Protein AF-A0A6A9SXT2-F1 (afdb_monomer_lite)

Foldseek 3Di:
DDPPPPVVVLVVLVVVLVVLQVQLQVCCVVVVHPSVRSNVRSVVVSVVSVVVSVVVVVVVVD

pLDDT: mean 71.32, std 10.11, range [44.66, 82.19]

Secondary structure (DSSP, 8-state):
-----HHHHHHHHHHHHHHHHHHHHHHHHHTT--HHHHHHHHHHHHHHHHHHHHHHHHHTT-

Structure (mmCIF, N/CA/C/O backbone):
data_AF-A0A6A9SXT2-F1
#
_entry.id   AF-A0A6A9SXT2-F1
#
loop_
_atom_site.group_PDB
_atom_site.id
_atom_site.type_symbol
_atom_site.label_atom_id
_atom_site.label_alt_id
_atom_site.label_comp_id
_atom_site.label_asym_id
_atom_site.label_entity_id
_atom_site.label_seq_id
_atom_site.pdbx_PDB_ins_code
_atom_site.Cartn_x
_atom_site.Cartn_y
_atom_site.Cartn_z
_atom_site.occupancy
_atom_site.B_iso_or_equiv
_atom_site.auth_seq_id
_atom_site.auth_comp_id
_atom_site.auth_asym_id
_atom_site.auth_atom_id
_atom_site.pdbx_PDB_model_num
ATOM 1 N N . MET A 1 1 ? 15.959 -18.639 -15.991 1.00 44.66 1 MET A N 1
ATOM 2 C CA . MET A 1 1 ? 16.522 -17.277 -16.049 1.00 44.66 1 MET A CA 1
ATOM 3 C C . MET A 1 1 ? 15.511 -16.459 -16.834 1.00 44.66 1 MET A C 1
ATOM 5 O O . MET A 1 1 ? 15.473 -16.550 -18.049 1.00 44.66 1 MET A O 1
ATOM 9 N N . THR A 1 2 ? 14.524 -15.916 -16.126 1.00 49.81 2 THR A N 1
ATOM 10 C CA . THR A 1 2 ? 13.274 -15.387 -16.693 1.00 49.81 2 THR A CA 1
ATOM 11 C C . THR A 1 2 ? 13.437 -13.914 -17.031 1.00 49.81 2 THR A C 1
ATOM 13 O O . THR A 1 2 ? 13.289 -13.065 -16.156 1.00 49.81 2 THR A O 1
ATOM 16 N N . ASP A 1 3 ? 13.728 -13.634 -18.298 1.00 47.78 3 ASP A N 1
ATOM 17 C CA . ASP A 1 3 ? 13.480 -12.331 -18.912 1.00 47.78 3 ASP A CA 1
ATOM 18 C C . ASP A 1 3 ? 11.961 -12.158 -19.039 1.00 47.78 3 ASP A C 1
ATOM 20 O O . ASP A 1 3 ? 11.326 -12.626 -19.985 1.00 47.78 3 ASP A O 1
ATOM 24 N N . LEU A 1 4 ? 11.349 -11.575 -18.010 1.00 56.81 4 LEU A N 1
ATOM 25 C CA . LEU A 1 4 ? 9.989 -11.063 -18.103 1.00 56.81 4 LEU A CA 1
ATOM 26 C C . LEU A 1 4 ? 10.079 -9.753 -18.899 1.00 56.81 4 LEU A C 1
ATOM 28 O O . LEU A 1 4 ? 10.853 -8.877 -18.508 1.00 56.81 4 LEU A O 1
ATOM 32 N N . PRO A 1 5 ? 9.360 -9.617 -20.030 1.00 56.38 5 PRO A N 1
ATOM 33 C CA . PRO A 1 5 ? 9.496 -8.461 -20.913 1.00 56.38 5 PRO A CA 1
ATOM 34 C C . PRO A 1 5 ? 9.311 -7.186 -20.091 1.00 56.38 5 PRO A C 1
ATOM 36 O O . PRO A 1 5 ? 8.372 -7.124 -19.304 1.00 56.38 5 PRO A O 1
ATOM 39 N N . ALA A 1 6 ? 10.190 -6.191 -20.244 1.00 56.50 6 ALA A N 1
ATOM 40 C CA . ALA A 1 6 ? 10.273 -5.009 -19.372 1.00 56.50 6 ALA A CA 1
ATOM 41 C C . ALA A 1 6 ? 8.923 -4.301 -19.099 1.00 56.50 6 ALA A C 1
ATOM 43 O O . ALA A 1 6 ? 8.748 -3.711 -18.034 1.00 56.50 6 ALA A O 1
ATOM 44 N N . GLY A 1 7 ? 7.943 -4.430 -20.005 1.00 57.88 7 GLY A N 1
ATOM 45 C CA . GLY A 1 7 ? 6.557 -4.001 -19.780 1.00 57.88 7 GLY A CA 1
ATOM 46 C C . GLY A 1 7 ? 5.868 -4.692 -18.593 1.00 57.88 7 GLY A C 1
ATOM 47 O O . GLY A 1 7 ? 5.233 -4.030 -17.788 1.00 57.88 7 GLY A O 1
ATOM 48 N N . THR A 1 8 ? 6.069 -5.997 -18.397 1.00 63.81 8 THR A N 1
ATOM 49 C CA . THR A 1 8 ? 5.432 -6.771 -17.314 1.00 63.81 8 THR A CA 1
ATOM 50 C C . THR A 1 8 ? 5.910 -6.387 -15.914 1.00 63.81 8 THR A C 1
ATOM 52 O O . THR A 1 8 ? 5.105 -6.373 -14.988 1.00 63.81 8 THR A O 1
ATOM 55 N N . THR A 1 9 ? 7.187 -6.039 -15.729 1.00 65.50 9 THR A N 1
ATOM 56 C CA . THR A 1 9 ? 7.712 -5.628 -14.413 1.00 65.50 9 THR A CA 1
ATOM 57 C C . THR A 1 9 ? 7.183 -4.252 -14.003 1.00 65.50 9 THR A C 1
ATOM 59 O O . THR A 1 9 ? 6.822 -4.049 -12.843 1.00 65.50 9 THR A O 1
ATOM 62 N N . ALA A 1 10 ? 7.093 -3.315 -14.953 1.00 65.75 10 ALA A N 1
ATOM 63 C CA . ALA A 1 10 ? 6.507 -1.996 -14.725 1.00 65.75 10 ALA A CA 1
ATOM 64 C C . ALA A 1 10 ? 4.995 -2.082 -14.444 1.00 65.75 10 ALA A C 1
ATOM 66 O O . ALA A 1 10 ? 4.514 -1.443 -13.507 1.00 65.75 10 ALA A O 1
ATOM 67 N N . ASP A 1 11 ? 4.270 -2.932 -15.178 1.00 68.31 11 ASP A N 1
ATOM 68 C CA . ASP A 1 11 ? 2.860 -3.252 -14.912 1.00 68.31 11 ASP A CA 1
ATOM 69 C C . ASP A 1 11 ? 2.652 -3.819 -13.498 1.00 68.31 11 ASP A C 1
ATOM 71 O O . ASP A 1 11 ? 1.746 -3.400 -12.774 1.00 68.31 11 ASP A O 1
ATOM 75 N N . TRP A 1 12 ? 3.534 -4.718 -13.052 1.00 68.75 12 TRP A N 1
ATOM 76 C CA . TRP A 1 12 ? 3.484 -5.279 -11.698 1.00 68.75 12 TRP A CA 1
ATOM 77 C C . TRP A 1 12 ? 3.735 -4.237 -10.600 1.00 68.75 12 TRP A C 1
ATOM 79 O O . TRP A 1 12 ? 3.082 -4.273 -9.554 1.00 68.75 12 TRP A O 1
ATOM 89 N N . LEU A 1 13 ? 4.652 -3.293 -10.826 1.00 66.06 13 LEU A N 1
ATOM 90 C CA . LEU A 1 13 ? 4.918 -2.193 -9.892 1.00 66.06 13 LEU A CA 1
ATOM 91 C C . LEU A 1 13 ? 3.740 -1.220 -9.805 1.00 66.06 13 LEU A C 1
ATOM 93 O O . LEU A 1 13 ? 3.368 -0.805 -8.706 1.00 66.06 13 LEU A O 1
ATOM 97 N N . LEU A 1 14 ? 3.117 -0.898 -10.941 1.00 68.12 14 LEU A N 1
ATOM 98 C CA . LEU A 1 14 ? 1.909 -0.074 -10.985 1.00 68.12 14 LEU A CA 1
ATOM 99 C C . LEU A 1 14 ? 0.736 -0.749 -10.268 1.00 68.12 14 LEU A C 1
ATOM 101 O O . LEU A 1 14 ? -0.002 -0.080 -9.544 1.00 68.12 14 LEU A O 1
ATOM 105 N N . ALA A 1 15 ? 0.600 -2.071 -10.392 1.00 76.56 15 ALA A N 1
ATOM 106 C CA . ALA A 1 15 ? -0.421 -2.843 -9.686 1.00 76.56 15 ALA A CA 1
ATOM 107 C C . ALA A 1 15 ? -0.222 -2.860 -8.155 1.00 76.56 15 ALA A C 1
ATOM 109 O O . ALA A 1 15 ? -1.188 -3.001 -7.407 1.00 76.56 15 ALA A O 1
ATOM 110 N N . LEU A 1 16 ? 1.007 -2.667 -7.667 1.00 72.25 16 LEU A N 1
ATOM 111 C CA . LEU A 1 16 ? 1.349 -2.664 -6.238 1.00 72.25 16 LEU A CA 1
ATOM 112 C 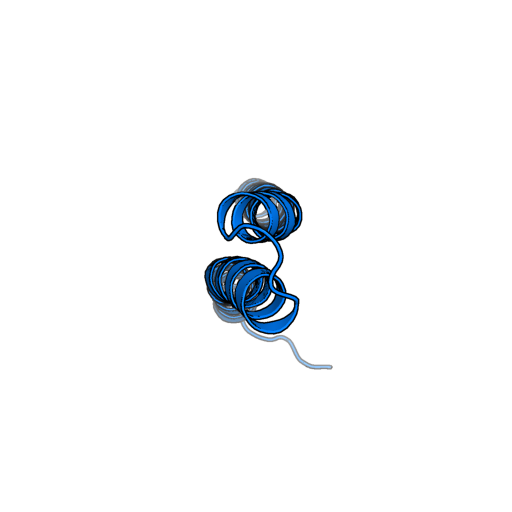C . LEU A 1 16 ? 0.959 -1.362 -5.511 1.00 72.25 16 LEU A C 1
ATOM 114 O O . LEU A 1 16 ? 0.702 -1.373 -4.303 1.00 72.25 16 LEU A O 1
ATOM 118 N N . ILE A 1 17 ? 0.858 -0.244 -6.234 1.00 75.50 17 ILE A N 1
ATOM 119 C CA . ILE A 1 17 ? 0.466 1.064 -5.683 1.00 75.50 17 ILE A CA 1
ATOM 120 C C . ILE A 1 17 ? -0.945 1.030 -5.058 1.00 75.50 17 ILE A C 1
ATOM 122 O O . ILE A 1 17 ? -1.070 1.348 -3.873 1.00 75.50 17 ILE A O 1
ATOM 126 N N . PRO A 1 18 ? -2.017 0.610 -5.762 1.00 75.50 18 PRO A N 1
ATOM 127 C CA . PRO A 1 18 ? -3.344 0.530 -5.155 1.00 75.50 18 PRO A CA 1
ATOM 128 C C . PRO A 1 18 ? -3.420 -0.543 -4.063 1.00 75.50 18 PRO A C 1
ATOM 130 O O . PRO A 1 18 ? -4.146 -0.363 -3.089 1.00 75.50 18 PRO A O 1
ATOM 133 N N . VAL A 1 19 ? -2.647 -1.629 -4.170 1.00 80.44 19 VAL A N 1
ATOM 134 C CA . VAL A 1 19 ? -2.631 -2.714 -3.172 1.00 80.44 19 VAL A CA 1
ATOM 135 C C . VAL A 1 19 ? -2.095 -2.230 -1.827 1.00 80.44 19 VAL A C 1
ATOM 137 O O . VAL A 1 19 ? -2.688 -2.523 -0.791 1.00 80.44 19 VAL A O 1
ATOM 140 N N . THR A 1 20 ? -1.012 -1.453 -1.818 1.00 75.44 20 THR A N 1
ATOM 141 C CA . THR A 1 20 ? -0.457 -0.896 -0.571 1.00 75.44 20 THR A CA 1
ATOM 142 C C . THR A 1 20 ? -1.386 0.138 0.066 1.00 75.44 20 THR A C 1
ATOM 144 O O . THR A 1 20 ? -1.538 0.161 1.290 1.00 75.44 20 THR A O 1
ATOM 147 N N . LEU A 1 21 ? -2.085 0.928 -0.751 1.00 73.88 21 LEU A N 1
ATOM 148 C CA . LEU A 1 21 ? -3.059 1.911 -0.280 1.00 73.88 21 LEU A CA 1
ATOM 149 C C . LEU A 1 21 ? -4.308 1.242 0.323 1.00 73.88 21 LEU A C 1
ATOM 151 O O . LEU A 1 21 ? -4.741 1.591 1.423 1.00 73.88 21 LEU A O 1
ATOM 155 N N . LEU A 1 22 ? -4.853 0.235 -0.367 1.00 80.88 22 LEU A N 1
ATOM 156 C CA . LEU A 1 22 ? -5.973 -0.575 0.116 1.00 80.88 22 LEU A CA 1
ATOM 157 C C . LEU A 1 22 ? -5.585 -1.394 1.351 1.00 80.88 22 LEU A C 1
ATOM 159 O O . LEU A 1 22 ? -6.389 -1.515 2.272 1.00 80.88 22 LEU A O 1
ATOM 163 N N . GLY A 1 23 ? -4.350 -1.894 1.412 1.00 80.94 23 GLY A N 1
ATOM 164 C CA . GLY A 1 23 ? -3.800 -2.564 2.588 1.00 80.94 23 GLY A CA 1
ATOM 165 C C . GLY A 1 23 ? -3.759 -1.642 3.807 1.00 80.94 23 GLY A C 1
ATOM 166 O O . GLY A 1 23 ? -4.235 -2.025 4.873 1.00 80.94 23 GLY A O 1
ATOM 167 N N . GLY A 1 24 ? -3.278 -0.404 3.652 1.00 72.88 24 GLY A N 1
ATOM 168 C CA . GLY A 1 24 ? -3.281 0.596 4.727 1.00 72.88 24 GLY A CA 1
ATOM 169 C C . GLY A 1 24 ? -4.689 0.939 5.225 1.00 72.88 24 GLY A C 1
ATOM 170 O O . GLY A 1 24 ? -4.924 1.006 6.435 1.00 72.88 24 GLY A O 1
ATOM 171 N N . LEU A 1 25 ? -5.653 1.074 4.310 1.00 77.69 25 LEU A N 1
ATOM 172 C CA . LEU A 1 25 ? -7.062 1.279 4.661 1.00 77.69 25 LEU A CA 1
ATOM 173 C C . LEU A 1 25 ? -7.668 0.067 5.378 1.00 77.69 25 LEU A C 1
ATOM 175 O O . LEU A 1 25 ? -8.343 0.243 6.391 1.00 77.69 25 LEU A O 1
ATOM 179 N N . ALA A 1 26 ? -7.397 -1.150 4.902 1.00 79.00 26 ALA A N 1
ATOM 180 C CA . ALA A 1 26 ? -7.873 -2.384 5.522 1.00 79.00 26 ALA A CA 1
ATOM 181 C C . ALA A 1 26 ? -7.291 -2.576 6.929 1.00 79.00 26 ALA A C 1
ATOM 183 O O . ALA A 1 26 ? -8.019 -2.943 7.847 1.00 79.00 26 ALA A O 1
ATOM 184 N N . VAL A 1 27 ? -6.005 -2.271 7.126 1.00 81.00 27 VAL A N 1
ATOM 185 C CA . VAL A 1 27 ? -5.347 -2.325 8.441 1.00 81.00 27 VAL A CA 1
ATOM 186 C C . VAL A 1 27 ? -5.923 -1.273 9.387 1.00 81.00 27 VAL A C 1
ATOM 188 O O . VAL A 1 27 ? -6.205 -1.597 10.542 1.00 81.00 27 VAL A O 1
ATOM 191 N N . GLY A 1 28 ? -6.145 -0.043 8.910 1.00 76.62 28 GLY A N 1
ATOM 192 C CA . GLY A 1 28 ? -6.809 1.007 9.686 1.00 76.62 28 GLY A CA 1
ATOM 193 C C . GLY A 1 28 ? -8.208 0.580 10.129 1.00 76.62 28 GLY A C 1
ATOM 194 O O . GLY A 1 28 ? -8.528 0.644 11.314 1.00 76.62 28 GLY A O 1
ATOM 195 N N . TRP A 1 29 ? -8.994 0.041 9.195 1.00 77.38 29 TRP A N 1
ATOM 196 C CA . TRP A 1 29 ? -10.343 -0.458 9.455 1.00 77.38 29 TRP A CA 1
ATOM 197 C C . TRP A 1 29 ? -10.358 -1.624 10.456 1.00 77.38 29 TRP A C 1
ATOM 199 O O . TRP A 1 29 ? -11.122 -1.592 11.419 1.00 77.38 29 TRP A O 1
ATOM 209 N N . LEU A 1 30 ? -9.476 -2.617 10.288 1.00 81.25 30 LEU A N 1
ATOM 210 C CA . LEU A 1 30 ? -9.415 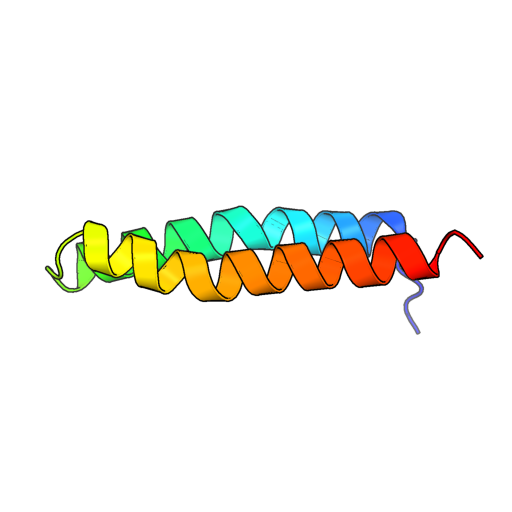-3.812 11.138 1.00 81.25 30 LEU A CA 1
ATOM 211 C C . LEU A 1 30 ? -8.872 -3.521 12.545 1.00 81.25 30 LEU A C 1
ATOM 213 O O . LEU A 1 30 ? -9.272 -4.165 13.511 1.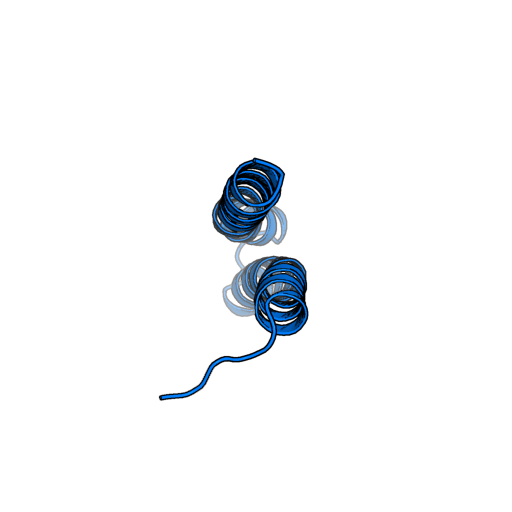00 81.25 30 LEU A O 1
ATOM 217 N N . SER A 1 31 ? -7.978 -2.540 12.671 1.00 74.88 31 SER A N 1
ATOM 218 C CA . SER A 1 31 ? -7.370 -2.168 13.956 1.00 74.88 31 SER A CA 1
ATOM 219 C C . SER A 1 31 ? -8.209 -1.154 14.740 1.00 74.88 31 SER A C 1
ATOM 221 O O . SER A 1 31 ? -7.785 -0.707 15.804 1.00 74.88 31 SER A O 1
ATOM 223 N N . SER A 1 32 ? -9.370 -0.741 14.212 1.00 70.56 32 SER A N 1
ATOM 224 C CA . SER A 1 32 ? -10.187 0.358 14.745 1.00 70.56 32 SER A CA 1
ATOM 225 C C . SER A 1 32 ? -9.422 1.690 14.873 1.00 70.56 32 SER A C 1
ATOM 227 O O . SER A 1 32 ? -9.888 2.623 15.533 1.00 70.56 32 SER A O 1
ATOM 229 N N . LEU A 1 33 ? -8.246 1.784 14.236 1.00 62.69 33 LEU A N 1
ATOM 230 C CA . LEU A 1 33 ? -7.485 3.015 14.087 1.00 62.69 33 LEU A CA 1
ATOM 231 C C . LEU A 1 33 ? -8.235 3.913 13.104 1.00 62.69 33 LEU A C 1
ATOM 233 O O . LEU A 1 33 ? -8.850 3.440 12.151 1.00 62.69 33 LEU A O 1
ATOM 237 N N . SER A 1 34 ? -8.159 5.228 13.309 1.00 73.69 34 SER A N 1
ATOM 238 C CA . SER A 1 34 ? -8.749 6.180 12.367 1.00 73.69 34 SER A CA 1
ATOM 239 C C . SER A 1 34 ? -8.319 5.849 10.933 1.00 73.69 34 SER A C 1
ATOM 241 O O . SER A 1 34 ? -7.128 5.686 10.659 1.00 73.69 34 SER A O 1
ATOM 243 N N . LEU A 1 35 ? -9.286 5.787 10.013 1.00 74.56 35 LEU A N 1
ATOM 244 C CA . LEU A 1 35 ? -9.051 5.557 8.582 1.00 74.56 35 LEU A CA 1
ATOM 245 C C . LEU A 1 35 ? -8.029 6.544 8.002 1.00 74.56 35 LEU A C 1
ATOM 247 O O . LEU A 1 35 ? -7.267 6.181 7.111 1.00 74.56 35 LEU A O 1
ATOM 251 N N . ALA A 1 36 ? -7.960 7.760 8.554 1.00 76.25 36 ALA A N 1
ATOM 252 C CA . ALA A 1 36 ? -6.948 8.747 8.194 1.00 76.25 36 ALA A CA 1
ATOM 253 C C . ALA A 1 36 ? -5.522 8.256 8.498 1.00 76.25 36 ALA A C 1
ATOM 255 O O . ALA A 1 36 ? -4.624 8.439 7.680 1.00 76.25 36 ALA A O 1
ATOM 256 N N . LEU A 1 37 ? -5.311 7.580 9.632 1.00 77.31 37 LEU A N 1
ATOM 257 C CA . LEU A 1 37 ? -4.010 7.004 9.980 1.00 77.31 37 LEU A CA 1
ATOM 258 C C . LEU A 1 37 ? -3.654 5.831 9.059 1.00 77.31 37 LEU A C 1
ATOM 260 O O . LEU A 1 37 ? -2.515 5.734 8.610 1.00 77.31 37 LEU A O 1
ATOM 264 N N . GLY A 1 38 ? -4.630 4.975 8.742 1.00 77.19 38 GLY A N 1
ATOM 265 C CA . GLY A 1 38 ? -4.449 3.873 7.792 1.00 77.19 38 GLY A CA 1
ATOM 266 C C . GLY A 1 38 ? -4.095 4.362 6.384 1.00 77.19 38 GLY A C 1
ATOM 267 O O . GLY A 1 38 ? -3.178 3.836 5.753 1.00 77.19 38 GLY A O 1
ATOM 268 N N . ALA A 1 39 ? -4.754 5.428 5.920 1.00 79.00 39 ALA A N 1
ATOM 269 C CA . ALA A 1 39 ? -4.447 6.072 4.647 1.00 79.00 39 ALA A CA 1
ATOM 270 C C . ALA A 1 39 ? -3.031 6.665 4.635 1.00 79.00 39 ALA A C 1
ATOM 272 O O . ALA A 1 39 ? -2.278 6.402 3.700 1.00 79.00 39 ALA A O 1
ATOM 273 N N . VAL A 1 40 ? -2.626 7.402 5.678 1.00 82.19 40 VAL A N 1
ATOM 274 C CA . VAL A 1 40 ? -1.260 7.952 5.789 1.00 82.19 40 VAL A CA 1
ATOM 275 C C . VAL A 1 40 ? -0.219 6.830 5.797 1.00 82.19 40 VAL A C 1
ATOM 277 O O . VAL A 1 40 ? 0.754 6.898 5.047 1.00 82.19 40 VAL A O 1
ATOM 280 N N . ALA A 1 41 ? -0.449 5.767 6.570 1.00 80.69 41 ALA A N 1
ATOM 281 C CA . ALA A 1 41 ? 0.450 4.619 6.632 1.00 80.69 41 ALA A CA 1
ATOM 282 C C . ALA A 1 41 ? 0.592 3.907 5.275 1.00 80.69 41 ALA A C 1
ATOM 284 O O . ALA A 1 41 ? 1.702 3.539 4.901 1.00 80.69 41 ALA A O 1
ATOM 285 N N . GLY A 1 42 ? -0.499 3.762 4.512 1.00 79.12 42 GLY A N 1
ATOM 286 C CA . GLY A 1 42 ? -0.474 3.204 3.153 1.00 79.12 42 GLY A CA 1
ATOM 287 C C . GLY A 1 42 ? 0.135 4.144 2.102 1.00 79.12 42 GLY A C 1
ATOM 288 O O . GLY A 1 42 ? 0.722 3.684 1.125 1.00 79.12 42 GLY A O 1
ATOM 289 N N . SER A 1 43 ? 0.058 5.461 2.317 1.00 79.00 43 SER A N 1
ATOM 290 C CA . SER A 1 43 ? 0.573 6.481 1.387 1.00 79.00 43 SER A CA 1
ATOM 291 C C . SER A 1 43 ? 2.101 6.491 1.300 1.00 79.00 43 SER A C 1
ATOM 293 O O . SER A 1 43 ? 2.660 6.767 0.237 1.00 79.00 43 SER A O 1
ATOM 295 N N . VAL A 1 44 ? 2.785 6.191 2.408 1.00 82.12 44 VAL A N 1
ATOM 296 C CA . VAL A 1 44 ? 4.256 6.179 2.493 1.00 82.12 44 VAL A CA 1
ATOM 297 C C . VAL A 1 44 ? 4.884 5.147 1.538 1.00 82.12 44 VAL A C 1
ATOM 299 O O . VAL A 1 44 ? 5.670 5.551 0.677 1.00 82.12 44 VAL A O 1
ATOM 302 N N . PRO A 1 45 ? 4.541 3.843 1.601 1.00 79.06 45 PRO A N 1
ATOM 303 C CA . PRO A 1 45 ? 5.062 2.858 0.656 1.00 79.06 45 PRO A CA 1
ATOM 304 C C . PRO A 1 45 ? 4.564 3.090 -0.780 1.00 79.06 45 PRO A C 1
ATOM 306 O O . PRO A 1 45 ? 5.339 2.899 -1.716 1.00 79.06 45 PRO A O 1
ATOM 309 N N . ALA A 1 46 ? 3.328 3.570 -0.976 1.00 77.00 46 ALA A N 1
ATOM 310 C CA . ALA A 1 46 ? 2.803 3.902 -2.305 1.00 77.00 46 ALA A CA 1
ATOM 311 C C . ALA A 1 46 ? 3.624 5.007 -3.001 1.00 77.00 46 ALA A C 1
ATOM 313 O O . ALA A 1 46 ? 3.970 4.883 -4.175 1.00 77.00 46 ALA A O 1
ATOM 314 N N . SER A 1 47 ? 4.006 6.054 -2.265 1.00 81.00 47 SER A N 1
ATOM 315 C CA . SER A 1 47 ? 4.849 7.141 -2.787 1.00 81.00 47 SER A CA 1
ATOM 316 C C . SER A 1 47 ? 6.256 6.649 -3.149 1.00 81.00 47 SER A C 1
ATOM 318 O O . SER A 1 47 ? 6.822 7.066 -4.160 1.00 81.00 47 SER A O 1
ATOM 320 N N . GLY A 1 48 ? 6.806 5.715 -2.363 1.00 81.12 48 GLY A N 1
ATOM 321 C CA . GLY A 1 48 ? 8.077 5.055 -2.669 1.00 81.12 48 GLY A CA 1
ATOM 322 C C . GLY A 1 48 ? 8.026 4.231 -3.960 1.00 81.12 48 GLY A C 1
ATOM 323 O O . GLY A 1 48 ? 8.944 4.316 -4.775 1.00 81.12 48 GLY A O 1
ATOM 324 N N . LEU A 1 49 ? 6.933 3.495 -4.190 1.00 79.75 49 L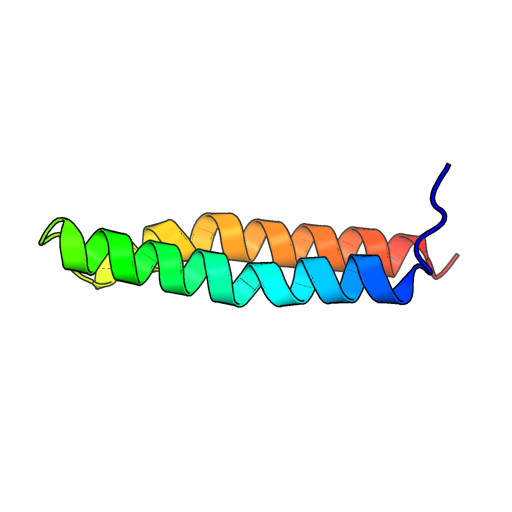EU A N 1
ATOM 325 C CA . LEU A 1 49 ? 6.713 2.727 -5.423 1.00 79.75 49 LEU A CA 1
ATOM 326 C C . LEU A 1 49 ? 6.608 3.625 -6.663 1.00 79.75 49 LEU A C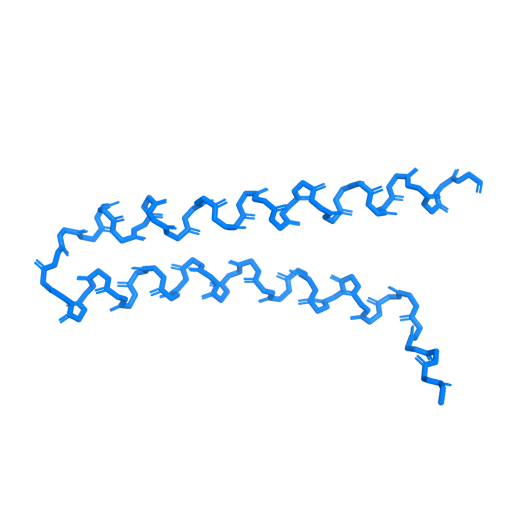 1
ATOM 328 O O . LEU A 1 49 ? 7.189 3.298 -7.696 1.00 79.75 49 LEU A O 1
ATOM 332 N N . VAL A 1 50 ? 5.933 4.774 -6.556 1.00 80.00 50 VAL A N 1
ATOM 333 C CA . VAL A 1 50 ? 5.868 5.765 -7.645 1.00 80.00 50 VAL A CA 1
ATOM 334 C C . VAL A 1 50 ? 7.263 6.297 -7.983 1.00 80.00 50 VAL A C 1
ATOM 336 O O . VAL A 1 50 ? 7.650 6.304 -9.151 1.00 80.00 50 VAL A O 1
ATOM 339 N N . GLY A 1 51 ? 8.047 6.700 -6.977 1.00 81.12 51 GLY A N 1
ATOM 340 C CA . GLY A 1 51 ? 9.416 7.182 -7.190 1.00 81.12 51 GLY A CA 1
ATOM 341 C C . GLY A 1 51 ? 10.329 6.123 -7.815 1.00 81.12 51 GLY A C 1
ATOM 342 O O . GLY A 1 51 ? 11.099 6.428 -8.727 1.00 81.12 51 GLY A O 1
ATOM 343 N N . TYR A 1 52 ? 10.199 4.867 -7.381 1.00 75.88 52 TYR A N 1
ATOM 344 C CA . TYR A 1 52 ? 10.936 3.738 -7.948 1.00 75.88 52 TYR A CA 1
ATOM 345 C C . TYR A 1 52 ? 10.569 3.478 -9.416 1.00 75.88 52 TYR A C 1
ATOM 347 O O . TYR A 1 52 ? 11.458 3.293 -10.249 1.00 75.88 52 TYR A O 1
ATOM 355 N N . ALA A 1 53 ? 9.277 3.524 -9.753 1.00 75.94 53 ALA A N 1
ATOM 356 C CA . ALA A 1 53 ? 8.805 3.359 -11.125 1.00 75.94 53 ALA A CA 1
ATOM 357 C C . ALA A 1 53 ? 9.331 4.470 -12.051 1.00 75.94 53 ALA A C 1
ATOM 359 O O . ALA A 1 53 ? 9.823 4.174 -13.139 1.00 75.94 53 ALA A O 1
ATOM 360 N N . LEU A 1 54 ? 9.301 5.733 -11.606 1.00 77.50 54 LEU A N 1
ATOM 361 C CA . LEU A 1 54 ? 9.842 6.865 -12.370 1.00 77.50 54 LEU A CA 1
ATOM 362 C C . LEU A 1 54 ? 11.361 6.764 -12.575 1.00 77.50 54 LEU A C 1
ATOM 364 O O . LEU A 1 54 ? 11.855 7.080 -13.656 1.00 77.50 54 LEU A O 1
ATOM 368 N N . PHE A 1 55 ? 12.102 6.297 -11.567 1.00 79.00 55 PHE A N 1
ATOM 369 C CA . PHE A 1 55 ? 13.547 6.086 -11.669 1.00 79.00 55 PHE A CA 1
ATOM 370 C C . PHE A 1 55 ? 13.900 5.026 -12.722 1.00 79.00 55 PHE A C 1
ATOM 372 O O . PHE A 1 55 ? 14.773 5.258 -13.555 1.00 79.00 55 PHE A O 1
ATOM 379 N N . PHE A 1 56 ? 13.199 3.889 -12.731 1.00 69.12 56 PHE A N 1
ATOM 380 C CA . PHE A 1 56 ? 13.415 2.848 -13.740 1.00 69.12 56 PHE A CA 1
ATOM 381 C C . PHE A 1 56 ? 12.972 3.278 -15.142 1.00 69.12 56 PHE A C 1
ATOM 383 O O . PHE A 1 56 ? 13.681 2.999 -16.108 1.00 69.12 56 PHE A O 1
ATOM 390 N N . ALA A 1 57 ? 11.853 3.998 -15.258 1.00 69.56 57 ALA A N 1
ATOM 391 C CA . ALA A 1 57 ? 11.398 4.544 -16.534 1.00 69.56 57 ALA A CA 1
ATOM 392 C C . ALA A 1 57 ? 12.429 5.516 -17.138 1.00 69.56 57 ALA A C 1
ATOM 394 O O . ALA A 1 57 ? 12.778 5.387 -18.307 1.00 69.56 57 ALA A O 1
ATOM 395 N N . GLY A 1 58 ? 12.994 6.421 -16.329 1.00 63.31 58 GLY A N 1
ATOM 396 C CA . GLY A 1 58 ? 13.996 7.393 -16.786 1.00 63.31 58 GLY A CA 1
ATOM 397 C C . GLY A 1 58 ? 15.385 6.809 -17.090 1.00 63.31 58 GLY A C 1
ATOM 398 O O . GLY A 1 58 ? 16.186 7.457 -17.764 1.00 63.31 58 GLY A O 1
ATOM 399 N N . ILE A 1 59 ? 15.694 5.598 -16.613 1.00 56.47 59 ILE A N 1
ATOM 400 C CA . ILE A 1 59 ? 16.923 4.867 -16.971 1.00 56.47 59 ILE A CA 1
ATOM 401 C C . ILE A 1 59 ? 16.766 4.108 -18.299 1.00 56.47 59 ILE A C 1
ATOM 403 O O . ILE A 1 59 ? 17.764 3.886 -18.977 1.00 56.47 59 ILE A O 1
ATOM 407 N N . GLY A 1 60 ? 15.540 3.761 -18.706 1.00 51.34 60 GLY A N 1
ATOM 408 C CA . GLY A 1 60 ? 15.261 3.098 -19.987 1.00 51.34 60 GLY A CA 1
ATOM 409 C C . GLY A 1 60 ? 15.273 4.015 -21.220 1.00 51.34 60 GLY A C 1
ATOM 410 O O . GLY A 1 60 ? 15.276 3.510 -22.337 1.00 51.34 60 GLY A O 1
ATOM 411 N N . GLU A 1 61 ? 15.291 5.340 -21.039 1.00 53.34 61 GLU A N 1
ATOM 412 C CA . GLU A 1 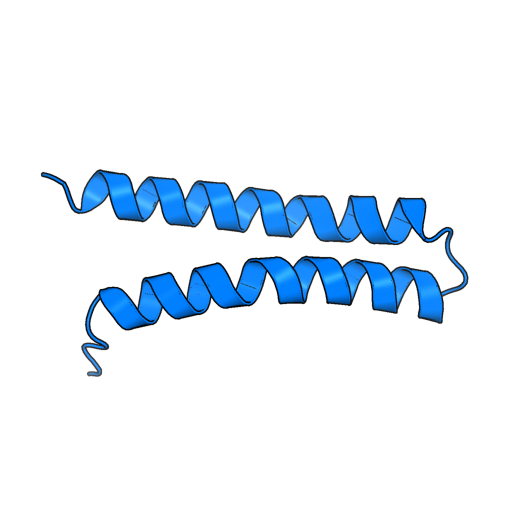61 ? 15.316 6.343 -22.123 1.00 53.34 61 GLU A CA 1
ATOM 413 C C . GLU A 1 61 ? 16.738 6.756 -22.577 1.00 53.34 61 GLU A C 1
ATOM 415 O O . GLU A 1 61 ? 16.894 7.784 -23.240 1.00 53.34 61 GLU A O 1
ATOM 420 N N . LYS A 1 62 ? 17.790 5.997 -22.236 1.00 48.72 62 LYS A N 1
ATOM 421 C CA . LYS A 1 62 ? 19.184 6.303 -22.622 1.00 48.72 62 LYS A CA 1
ATOM 422 C C . LYS A 1 62 ? 19.849 5.188 -23.412 1.00 48.72 62 LYS A C 1
ATOM 424 O O . LYS A 1 62 ? 19.821 4.037 -22.928 1.00 48.72 62 LYS A O 1
#

Sequence (62 aa):
MTDLPAGTTADWLLALIPVTLLGGLAVGWLSSLSLALGAVAGSVPASGLVGYALFFAGIGEK

Radius of gyration: 14.68 Å; chains: 1; bounding box: 30×26×37 Å